Protein AF-A0A542Y2D7-F1 (afdb_monomer)

InterPro domains:
  IPR000253 Forkhead-associated (FHA) domain [PF00498] (70-133)
  IPR000253 Forkhead-associated (FHA) domain [PS50006] (69-118)
  IPR000253 Forkhead-associated (FHA) domain [SM00240] (68-118)
  IPR008984 SMAD/FHA domain superfamily [SSF49879] (42-140)
  IPR050923 Cellular Process Regulator and RNA Processing Protein [PTHR23308] (50-133)

pLDDT: mean 80.36, std 16.63, range [41.09, 95.81]

Secondary structure (DSSP, 8-state):
-----SHHHHHHHHHHHHHHHHHHHHHHHHT--HHHHHHHHTPPTT-EEEEEEESTTTT-EEEE-SSEEEEESSTTSSEE---TTS-SS-EEEEEETTEEEEEE-S-SS-EEETTEEP-SEEEPPTT-EEEETTEEEEEEE-GGGSTT--

Foldseek 3Di:
DDDDPDPPPVVVVVVVVVVVVVLVVVCVVQVDDPVRSVVLQPDDQQKKKKAWCFDPCHGDIQIRNDQKFFDFCAPPGNHHHPDPQTHNGAKMWGGDRQWIWIAGPPGPNAKAKQNHGDDGIGTDDAQIWIDGRRIIIGMHGRPVSDPPPD

Nearest PDB structures (foldseek):
  8p5x-assembly1_G  TM=9.794E-01  e=2.165E-14  Corynebacterium glutamicum ATCC 13032
  6i2p-assembly1_D  TM=9.741E-01  e=2.752E-13  Mycobacterium tuberculosis H37Rv
  7rj3-assembly3_C  TM=9.796E-01  e=4.576E-13  Mycobacterium tuberculosis
  2ff4-assembly1_A  TM=7.634E-01  e=9.010E-09  Mycobacterium tuberculosis H37Rv
  2aff-assembly1_A  TM=8.396E-01  e=1.212E-07  Homo sapiens

Structure (mmCIF, N/CA/C/O backbone):
data_AF-A0A542Y2D7-F1
#
_entry.id   AF-A0A542Y2D7-F1
#
loop_
_atom_site.group_PDB
_atom_site.id
_atom_site.type_symbol
_atom_site.label_atom_id
_atom_site.label_alt_id
_atom_site.label_comp_id
_atom_site.label_asym_id
_atom_site.label_entity_id
_atom_site.label_seq_id
_atom_site.pdbx_PDB_ins_code
_atom_site.Cartn_x
_atom_site.Cartn_y
_atom_site.Cartn_z
_atom_site.occupancy
_atom_site.B_iso_or_equiv
_atom_site.auth_seq_id
_atom_site.auth_comp_id
_atom_site.auth_asym_id
_atom_site.auth_atom_id
_atom_site.pdbx_PDB_model_num
ATOM 1 N N . MET A 1 1 ? -52.683 2.863 26.940 1.00 41.09 1 MET A N 1
ATOM 2 C CA . MET A 1 1 ? -52.378 2.674 25.505 1.00 41.09 1 MET A CA 1
ATOM 3 C C . MET A 1 1 ? -52.090 4.051 24.932 1.00 41.09 1 MET A C 1
ATOM 5 O O . MET A 1 1 ? -52.878 4.926 25.232 1.00 41.09 1 MET A O 1
ATOM 9 N N . SER A 1 2 ? -51.062 4.381 24.160 1.00 46.94 2 SER A N 1
ATOM 10 C CA . SER A 1 2 ? -49.814 3.740 23.739 1.00 46.94 2 SER A CA 1
ATOM 11 C C . SER A 1 2 ? -49.125 4.803 22.872 1.00 46.94 2 SER A C 1
ATOM 13 O O . SER A 1 2 ? -49.552 4.973 21.744 1.00 46.94 2 SER A O 1
ATOM 15 N N . GLU A 1 3 ? -48.102 5.518 23.345 1.00 44.84 3 GLU A N 1
ATOM 16 C CA . GLU A 1 3 ? -47.377 6.501 22.511 1.00 44.84 3 GLU A CA 1
ATOM 17 C C . GLU A 1 3 ? -45.908 6.589 22.953 1.00 44.84 3 GLU A C 1
ATOM 19 O O . GLU A 1 3 ? -45.454 7.504 23.630 1.00 44.84 3 GLU A O 1
ATOM 24 N N . LYS A 1 4 ? -45.157 5.537 22.617 1.00 47.28 4 LYS A N 1
ATOM 25 C CA . LYS A 1 4 ? -43.689 5.479 22.694 1.00 47.28 4 LYS A CA 1
ATOM 26 C C . LYS A 1 4 ? -43.158 4.865 21.400 1.00 47.28 4 LYS A C 1
ATOM 28 O O . LYS A 1 4 ? -42.673 3.741 21.402 1.00 47.28 4 LYS A O 1
ATOM 33 N N . ARG A 1 5 ? -43.334 5.553 20.274 1.00 48.59 5 ARG A N 1
ATOM 34 C CA . ARG A 1 5 ? -42.648 5.263 19.003 1.00 48.59 5 ARG A CA 1
ATOM 35 C C . ARG A 1 5 ? -42.566 6.587 18.258 1.00 48.59 5 ARG A C 1
ATOM 37 O O . ARG A 1 5 ? -43.602 7.030 17.796 1.00 48.59 5 ARG A O 1
ATOM 44 N N . ASN A 1 6 ? -41.413 7.261 18.287 1.00 48.19 6 ASN A N 1
ATOM 45 C CA . ASN A 1 6 ? -41.016 8.274 17.285 1.00 48.19 6 ASN A CA 1
ATOM 46 C C . ASN A 1 6 ? -39.673 8.963 17.585 1.00 48.19 6 ASN A C 1
ATOM 48 O O . ASN A 1 6 ? -39.170 9.662 16.719 1.00 48.19 6 ASN A O 1
ATOM 52 N N . LYS A 1 7 ? -39.050 8.763 18.756 1.00 44.69 7 LYS A N 1
ATOM 53 C CA . LYS A 1 7 ? -37.776 9.436 19.080 1.00 44.69 7 LYS A CA 1
ATOM 54 C C . LYS A 1 7 ? -36.520 8.727 18.551 1.00 44.69 7 LYS A C 1
ATOM 56 O O . LYS A 1 7 ? -35.496 9.371 18.387 1.00 44.69 7 LYS A O 1
ATOM 61 N N . ASP A 1 8 ? -36.606 7.435 18.232 1.00 47.03 8 ASP A N 1
ATOM 62 C CA . ASP A 1 8 ? -35.439 6.624 17.837 1.00 47.03 8 ASP A CA 1
ATOM 63 C C . ASP A 1 8 ? -35.086 6.731 16.339 1.00 47.03 8 ASP A C 1
ATOM 65 O O . ASP A 1 8 ? -33.995 6.353 15.919 1.00 47.03 8 ASP A O 1
ATOM 69 N N . THR A 1 9 ? -36.002 7.236 15.507 1.00 46.38 9 THR A N 1
ATOM 70 C CA . THR A 1 9 ? -35.822 7.308 14.043 1.00 46.38 9 THR A CA 1
ATOM 71 C C . THR A 1 9 ? -35.100 8.586 13.605 1.00 46.38 9 THR A C 1
ATOM 73 O O . THR A 1 9 ? -34.338 8.565 12.644 1.00 46.38 9 THR A O 1
ATOM 76 N N . GLU A 1 10 ? -35.278 9.681 14.345 1.00 45.22 10 GLU A N 1
ATOM 77 C CA . GLU A 1 10 ? -34.682 10.993 14.051 1.00 45.22 10 GLU A CA 1
ATOM 78 C C . GLU A 1 10 ? -33.182 11.053 14.415 1.00 45.22 10 GLU A C 1
ATOM 80 O O . GLU A 1 10 ? -32.390 11.718 13.745 1.00 45.22 10 GLU A O 1
ATOM 85 N N . VAL A 1 11 ? -32.769 10.285 15.433 1.00 49.44 11 VAL A N 1
ATOM 86 C CA . VAL A 1 11 ? -31.370 10.195 15.894 1.00 49.44 11 VAL A CA 1
ATOM 87 C C . VAL A 1 11 ? -30.508 9.397 14.906 1.00 49.44 11 VAL A C 1
ATOM 89 O O . VAL A 1 11 ? -29.434 9.849 14.523 1.00 49.44 11 VAL A O 1
ATOM 92 N N . ARG A 1 12 ? -31.020 8.277 14.372 1.00 49.00 12 ARG A N 1
ATOM 93 C CA . ARG A 1 12 ? -30.305 7.490 13.347 1.00 49.00 12 ARG A CA 1
ATOM 94 C C . ARG A 1 12 ? -30.084 8.255 12.043 1.00 49.00 12 ARG A C 1
ATOM 96 O O . ARG A 1 12 ? -29.041 8.111 11.418 1.00 49.00 12 ARG A O 1
ATOM 103 N N . ALA A 1 13 ? -31.057 9.067 11.627 1.00 53.50 13 ALA A N 1
ATOM 104 C CA . ALA A 1 13 ? -30.956 9.841 10.390 1.00 53.50 13 ALA A CA 1
ATOM 105 C C . ALA A 1 13 ? -29.898 10.954 10.484 1.00 53.50 13 ALA A C 1
ATOM 107 O O . ALA A 1 13 ? -29.218 11.245 9.504 1.00 53.50 13 ALA A O 1
ATOM 108 N N . THR A 1 14 ? -29.736 11.556 11.665 1.00 59.31 14 THR A N 1
ATOM 109 C CA . THR A 1 14 ? -28.737 12.607 11.911 1.00 59.31 14 THR A CA 1
ATOM 110 C C . THR A 1 14 ? -27.327 12.046 12.093 1.00 59.31 14 THR A C 1
ATOM 112 O O . THR A 1 14 ? -26.372 12.681 11.651 1.00 59.31 14 THR A O 1
ATOM 115 N N . GLU A 1 15 ? -27.185 10.846 12.661 1.00 56.94 15 GLU A N 1
ATOM 116 C CA . GLU A 1 15 ? -25.912 10.112 12.710 1.00 56.94 15 GLU A CA 1
ATOM 117 C C . GLU A 1 15 ? -25.443 9.702 11.314 1.00 56.94 15 GLU A C 1
ATOM 119 O O . GLU A 1 15 ? -24.322 10.041 10.941 1.00 56.94 15 GLU A O 1
ATOM 124 N N . GLN A 1 16 ? -26.326 9.088 10.517 1.00 58.06 16 GLN A N 1
ATOM 125 C CA . GLN A 1 16 ? -26.034 8.705 9.134 1.00 58.06 16 GLN A CA 1
ATOM 126 C C . GLN A 1 16 ? -25.600 9.924 8.309 1.00 58.06 16 GLN A C 1
ATOM 128 O O . GLN A 1 16 ? -24.545 9.909 7.690 1.00 58.06 16 GLN A O 1
ATOM 133 N N . PHE A 1 17 ? -26.343 11.032 8.399 1.00 55.59 17 PHE A N 1
ATOM 134 C CA . PHE A 1 17 ? -26.031 12.258 7.662 1.00 55.59 17 PHE A CA 1
ATOM 135 C C . PHE A 1 17 ? -24.703 12.901 8.093 1.00 55.59 17 PHE A C 1
ATOM 137 O O . PHE A 1 17 ? -23.996 13.492 7.278 1.00 55.59 17 PHE A O 1
ATOM 144 N N . ARG A 1 18 ? -24.341 12.796 9.377 1.00 61.25 18 ARG A N 1
ATOM 145 C CA . ARG A 1 18 ? -23.073 13.319 9.901 1.00 61.25 18 ARG A CA 1
ATOM 146 C C . ARG A 1 18 ? -21.892 12.426 9.520 1.00 61.25 18 ARG A C 1
ATOM 148 O O . ARG A 1 18 ? -20.814 12.950 9.248 1.00 61.25 18 ARG A O 1
ATOM 155 N N . GLU A 1 19 ? -22.086 11.110 9.483 1.00 62.16 19 GLU A N 1
ATOM 156 C CA . GLU A 1 19 ? -21.100 10.171 8.944 1.00 62.16 19 GLU A CA 1
ATOM 157 C C . GLU A 1 19 ? -20.893 10.380 7.447 1.00 62.16 19 GLU A C 1
ATOM 159 O O . GLU A 1 19 ? -19.748 10.501 7.022 1.00 62.16 19 GLU A O 1
ATOM 164 N N . ASP A 1 20 ? -21.975 10.523 6.681 1.00 59.47 20 ASP A N 1
ATOM 165 C CA . ASP A 1 20 ? -21.934 10.802 5.246 1.00 59.47 20 ASP A CA 1
ATOM 166 C C . ASP A 1 20 ? -21.229 12.139 4.976 1.00 59.47 20 ASP A C 1
ATOM 168 O O . ASP A 1 20 ? -20.349 12.214 4.124 1.00 59.47 20 ASP A O 1
ATOM 172 N N . LEU A 1 21 ? -21.515 13.184 5.762 1.00 58.00 21 LEU A N 1
ATOM 173 C CA . LEU A 1 21 ? -20.836 14.477 5.647 1.00 58.00 21 LEU A CA 1
ATOM 174 C C . LEU A 1 21 ? -19.347 14.389 6.017 1.00 58.00 21 LEU A C 1
ATOM 176 O O . LEU A 1 21 ? -18.509 14.962 5.325 1.00 58.00 21 LEU A O 1
ATOM 180 N N . ASN A 1 22 ? -18.990 13.655 7.073 1.00 58.84 22 ASN A N 1
ATOM 181 C CA . ASN A 1 22 ? -17.589 13.431 7.440 1.00 58.84 22 ASN A CA 1
ATOM 182 C C . ASN A 1 22 ? -16.849 12.604 6.379 1.00 58.84 22 ASN A C 1
ATOM 184 O O . ASN A 1 22 ? -15.689 12.885 6.083 1.00 58.84 22 ASN A O 1
ATOM 188 N N . ALA A 1 23 ? -17.519 11.613 5.794 1.00 55.81 23 ALA A N 1
ATOM 189 C CA . ALA A 1 23 ? -17.022 10.797 4.697 1.00 55.81 23 ALA A CA 1
ATOM 190 C C . ALA A 1 23 ? -16.819 11.641 3.429 1.00 55.81 23 ALA A C 1
ATOM 192 O O . ALA A 1 23 ? -15.771 11.539 2.799 1.00 55.81 23 ALA A O 1
ATOM 193 N N . MET A 1 24 ? -17.748 12.548 3.115 1.00 53.28 24 MET A N 1
ATOM 194 C CA . MET A 1 24 ? -17.620 13.515 2.019 1.00 53.28 24 MET A CA 1
ATOM 195 C C . MET A 1 24 ? -16.487 14.518 2.262 1.00 53.28 24 MET A C 1
ATOM 197 O O . MET A 1 24 ? -15.728 14.807 1.344 1.00 53.28 24 MET A O 1
ATOM 201 N N . ILE A 1 25 ? -16.314 15.010 3.494 1.00 52.72 25 ILE A N 1
ATOM 202 C CA . ILE A 1 25 ? -15.208 15.912 3.852 1.00 52.72 25 ILE A CA 1
ATOM 203 C C . ILE A 1 25 ? -13.860 15.185 3.743 1.00 52.72 25 ILE A C 1
ATOM 205 O O . ILE A 1 25 ? -12.918 15.744 3.185 1.00 52.72 25 ILE A O 1
ATOM 209 N N . ARG A 1 26 ? -13.757 13.925 4.194 1.00 53.31 26 ARG A N 1
ATOM 210 C CA . ARG A 1 26 ? -12.550 13.102 3.985 1.00 53.31 26 ARG A CA 1
ATOM 211 C C . ARG A 1 26 ? -12.311 12.817 2.505 1.00 53.31 26 ARG A C 1
ATOM 213 O O . ARG A 1 26 ? -11.175 12.940 2.057 1.00 53.31 26 ARG A O 1
ATOM 220 N N . ALA A 1 27 ? -13.355 12.503 1.737 1.00 45.81 27 ALA A N 1
ATOM 221 C CA . ALA A 1 27 ? -13.276 12.276 0.294 1.00 45.81 27 ALA A CA 1
ATOM 222 C C . ALA A 1 27 ? -12.794 13.521 -0.463 1.00 45.81 27 ALA A C 1
ATOM 224 O O . ALA A 1 27 ? -11.987 13.410 -1.382 1.00 45.81 27 ALA A O 1
ATOM 225 N N . GLN A 1 28 ? -13.209 14.710 -0.020 1.00 45.56 28 GLN A N 1
ATOM 226 C CA . GLN A 1 28 ? -12.795 15.991 -0.592 1.00 45.56 28 GLN A CA 1
ATOM 227 C C . GLN A 1 28 ? -11.358 16.390 -0.204 1.00 45.56 28 GLN A C 1
ATOM 229 O O . GLN A 1 28 ? -10.751 17.211 -0.886 1.00 45.56 28 GLN A O 1
ATOM 234 N N . VAL A 1 29 ? -10.796 15.784 0.850 1.00 48.19 29 VAL A N 1
ATOM 235 C CA . VAL A 1 29 ? -9.379 15.912 1.247 1.00 48.19 29 VAL A CA 1
ATOM 236 C C . VAL A 1 29 ? -8.501 14.809 0.621 1.00 48.19 29 VAL A C 1
ATOM 238 O O . VAL A 1 29 ? -7.284 14.960 0.581 1.00 48.19 29 VAL A O 1
ATOM 241 N N . THR A 1 30 ? -9.089 13.725 0.091 1.00 52.09 30 THR A N 1
ATOM 242 C CA . THR A 1 30 ? -8.359 12.533 -0.403 1.00 52.09 30 THR A CA 1
ATOM 243 C C . THR A 1 30 ? -8.588 12.184 -1.881 1.00 52.09 30 THR A C 1
ATOM 24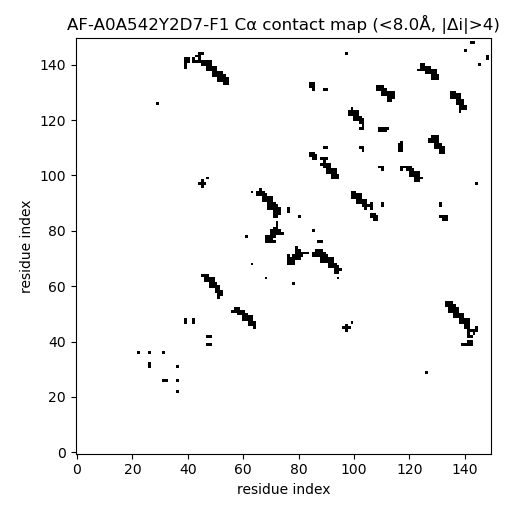5 O O . THR A 1 30 ? -8.093 11.144 -2.316 1.00 52.09 30 THR A O 1
ATOM 248 N N . ASP A 1 31 ? -9.290 13.016 -2.663 1.00 63.41 31 ASP A N 1
ATOM 249 C CA . ASP A 1 31 ? -9.632 12.756 -4.080 1.00 63.41 31 ASP A CA 1
ATOM 250 C C . ASP A 1 31 ? -10.309 11.379 -4.285 1.00 63.41 31 ASP A C 1
ATOM 252 O O . ASP A 1 31 ? -10.001 10.631 -5.212 1.00 63.41 31 ASP A O 1
ATOM 256 N N . LEU A 1 32 ? -11.203 10.973 -3.374 1.00 68.75 32 LEU A N 1
ATOM 257 C CA . LEU A 1 32 ? -11.965 9.725 -3.526 1.00 68.75 32 LEU A CA 1
ATOM 258 C C . LEU A 1 32 ? -13.146 9.912 -4.482 1.00 68.75 32 LEU A C 1
ATOM 260 O O . LEU A 1 32 ? -13.966 10.815 -4.318 1.00 68.75 32 LEU A O 1
ATOM 264 N N . THR A 1 33 ? -13.264 9.010 -5.453 1.00 77.19 33 THR A N 1
ATOM 265 C CA . THR A 1 33 ? -14.489 8.840 -6.241 1.00 77.19 33 THR A CA 1
ATOM 266 C C . THR A 1 33 ? -15.605 8.248 -5.373 1.00 77.19 33 THR A C 1
ATOM 268 O O . THR A 1 33 ? -15.347 7.639 -4.334 1.00 77.19 33 THR A O 1
ATOM 271 N N . ILE A 1 34 ? -16.862 8.407 -5.804 1.00 75.38 34 ILE A N 1
ATOM 272 C CA . ILE A 1 34 ? -18.034 7.860 -5.094 1.00 75.38 34 ILE A CA 1
ATOM 273 C C . ILE A 1 34 ? -17.889 6.340 -4.903 1.00 75.38 34 ILE A C 1
ATOM 275 O O . ILE A 1 34 ? -18.065 5.846 -3.793 1.00 75.38 34 ILE A O 1
ATOM 279 N N . ASP A 1 35 ? -17.463 5.621 -5.942 1.00 77.00 35 ASP A N 1
ATOM 280 C CA . ASP A 1 35 ? -17.268 4.167 -5.903 1.00 77.00 35 ASP A CA 1
ATOM 281 C C . ASP A 1 35 ? -16.176 3.733 -4.907 1.00 77.00 35 ASP A C 1
ATOM 283 O O . ASP A 1 35 ? -16.276 2.676 -4.277 1.00 77.00 35 ASP A O 1
ATOM 287 N N . GLU A 1 36 ? -15.109 4.527 -4.762 1.00 78.00 36 GLU A N 1
ATOM 288 C CA . GLU A 1 36 ? -14.054 4.266 -3.776 1.00 78.00 36 GLU A CA 1
ATOM 289 C C . GLU A 1 36 ? -14.564 4.514 -2.354 1.00 78.00 36 GLU A C 1
ATOM 291 O O . GLU A 1 36 ? -14.260 3.737 -1.448 1.00 78.00 36 GLU A O 1
ATOM 296 N N . LEU A 1 37 ? -15.384 5.552 -2.162 1.00 74.88 37 LEU A N 1
ATOM 297 C CA . LEU A 1 37 ? -15.986 5.849 -0.869 1.00 74.88 37 LEU A CA 1
ATOM 298 C C . LEU A 1 37 ? -16.931 4.729 -0.418 1.00 74.88 37 LEU A C 1
ATOM 300 O O . LEU A 1 37 ? -16.828 4.267 0.717 1.00 74.88 37 LEU A O 1
ATOM 304 N N . GLU A 1 38 ? -17.806 4.254 -1.307 1.00 79.69 38 GLU A N 1
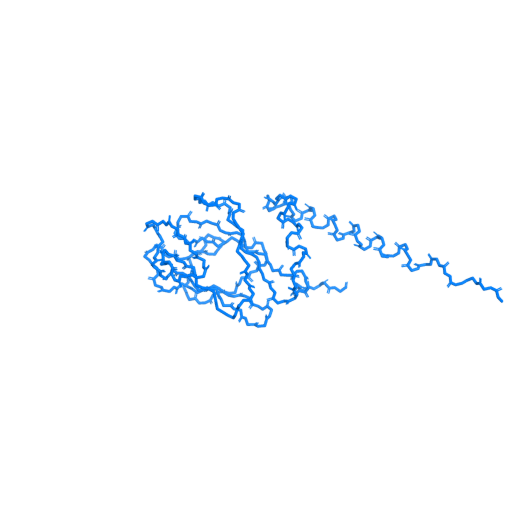ATOM 305 C CA . GLU A 1 38 ? -18.701 3.128 -1.019 1.00 79.69 38 GLU A CA 1
ATOM 306 C C . GLU A 1 38 ? -17.915 1.858 -0.671 1.00 79.69 38 GLU A C 1
ATOM 308 O O . GLU A 1 38 ? -18.252 1.152 0.283 1.00 79.69 38 GLU A O 1
ATOM 313 N N . ALA A 1 39 ? -16.818 1.591 -1.390 1.00 77.88 39 ALA A N 1
ATOM 314 C CA . ALA A 1 39 ? -15.958 0.450 -1.102 1.00 77.88 39 ALA A CA 1
ATOM 315 C C . ALA A 1 39 ? -15.364 0.532 0.311 1.00 77.88 39 ALA A C 1
ATOM 317 O O . ALA A 1 39 ? -15.474 -0.437 1.063 1.00 77.88 39 ALA A O 1
ATOM 318 N N . VAL A 1 40 ? -14.808 1.688 0.694 1.00 77.56 40 VAL A N 1
ATOM 319 C CA . VAL A 1 40 ? -14.250 1.916 2.039 1.00 77.56 40 VAL A CA 1
ATOM 320 C C . VAL A 1 40 ? -15.329 1.795 3.121 1.00 77.56 40 VAL A C 1
ATOM 322 O O . VAL A 1 40 ? -15.094 1.176 4.157 1.00 77.56 40 VAL A O 1
ATOM 325 N N . GLN A 1 41 ? -16.537 2.313 2.876 1.00 77.06 41 GLN A N 1
ATOM 326 C CA . GLN A 1 41 ? -17.659 2.201 3.817 1.00 77.06 41 GLN A CA 1
ATOM 327 C C . GLN A 1 41 ? -18.157 0.760 3.997 1.00 77.06 41 GLN A C 1
ATOM 329 O O . GLN A 1 41 ? -18.638 0.406 5.075 1.00 77.06 41 GLN A O 1
ATOM 334 N N . SER A 1 42 ? -18.033 -0.073 2.962 1.00 81.12 42 SER A N 1
ATOM 335 C CA . SER A 1 42 ? -18.442 -1.482 2.988 1.00 81.12 42 SER A CA 1
ATOM 336 C C . SER A 1 42 ? -17.403 -2.432 3.603 1.00 81.12 42 SER A C 1
ATOM 338 O O . SER A 1 42 ? -17.677 -3.628 3.725 1.00 81.12 42 SER A O 1
ATOM 340 N N . LEU A 1 43 ? -16.221 -1.933 3.995 1.00 82.50 43 LEU A N 1
ATOM 341 C CA . LEU A 1 43 ? -15.153 -2.772 4.540 1.00 82.50 43 LEU A CA 1
ATOM 342 C C . LEU A 1 43 ? -15.579 -3.433 5.862 1.00 82.50 43 LEU A C 1
ATOM 344 O O . LEU A 1 43 ? -15.942 -2.728 6.812 1.00 82.50 43 LEU A O 1
ATOM 348 N N . PRO A 1 44 ? -15.474 -4.770 5.983 1.00 81.50 44 PRO A N 1
ATOM 349 C CA . PRO A 1 44 ? -15.690 -5.436 7.259 1.00 81.50 44 PRO A CA 1
ATOM 350 C C . PRO A 1 44 ? -14.626 -5.002 8.276 1.00 81.50 44 PRO A C 1
ATOM 352 O O . PRO A 1 44 ? -13.542 -4.549 7.905 1.00 81.50 44 PRO A O 1
ATOM 355 N N . SER A 1 45 ? -14.924 -5.153 9.569 1.00 82.06 45 SER A N 1
ATOM 356 C CA . SER A 1 45 ? -13.925 -4.908 10.617 1.00 82.06 45 SER A CA 1
ATOM 357 C C . SER A 1 45 ? -12.709 -5.815 10.413 1.00 82.06 45 SER A C 1
ATOM 359 O O . SER A 1 45 ? -12.818 -6.998 10.071 1.00 82.06 45 SER A O 1
ATOM 361 N N . GLY A 1 46 ? -11.537 -5.226 10.595 1.00 83.75 46 GLY A N 1
ATOM 362 C CA . GLY A 1 46 ? -10.240 -5.824 10.364 1.00 83.75 46 GLY A CA 1
ATOM 363 C C . GLY A 1 46 ? -9.800 -5.844 8.902 1.00 83.75 46 GLY A C 1
ATOM 364 O O . GLY A 1 46 ? -8.751 -6.409 8.633 1.00 83.75 46 GLY A O 1
ATOM 365 N N . ALA A 1 47 ? -10.545 -5.274 7.955 1.00 89.88 47 ALA A N 1
ATOM 366 C CA . ALA A 1 47 ? -10.081 -5.133 6.575 1.00 89.88 47 ALA A CA 1
ATOM 367 C C . ALA A 1 47 ? -9.573 -3.713 6.291 1.00 89.88 47 ALA A C 1
ATOM 369 O O . ALA A 1 47 ? -9.994 -2.741 6.918 1.00 89.88 47 ALA A O 1
ATOM 370 N N . ALA A 1 48 ? -8.692 -3.596 5.304 1.00 90.62 48 ALA A N 1
ATOM 371 C CA . ALA A 1 48 ? -8.261 -2.314 4.759 1.00 90.62 48 ALA A CA 1
ATOM 372 C C . ALA A 1 48 ? -8.252 -2.345 3.228 1.00 90.62 48 ALA A C 1
ATOM 374 O O . ALA A 1 48 ? -8.307 -3.409 2.612 1.00 90.62 48 ALA A O 1
ATOM 375 N N . LEU A 1 49 ? -8.191 -1.174 2.605 1.00 91.94 49 LEU A N 1
ATOM 376 C CA . LEU A 1 49 ? -8.164 -1.003 1.160 1.00 91.94 49 LEU A CA 1
ATOM 377 C C . LEU A 1 49 ? -6.956 -0.157 0.760 1.00 91.94 49 LEU A C 1
ATOM 379 O O . LEU A 1 49 ? -6.714 0.907 1.326 1.00 91.94 49 LEU A O 1
ATOM 383 N N . LEU A 1 50 ? -6.218 -0.612 -0.247 1.00 92.44 50 LEU A N 1
ATOM 384 C CA . LEU A 1 50 ? -5.196 0.181 -0.924 1.00 92.44 50 LEU A CA 1
ATOM 385 C C . LEU A 1 50 ? -5.738 0.642 -2.269 1.00 92.44 50 LEU A C 1
ATOM 387 O O . LEU A 1 50 ? -6.119 -0.181 -3.100 1.00 92.44 50 LEU A O 1
ATOM 391 N N . VAL A 1 51 ? -5.733 1.951 -2.495 1.00 91.31 51 VAL A N 1
ATOM 392 C CA . VAL A 1 51 ? -6.208 2.564 -3.739 1.00 91.31 51 VAL A CA 1
ATOM 393 C C . VAL A 1 51 ? -5.031 3.183 -4.477 1.00 91.31 51 VAL A C 1
ATOM 395 O O . VAL A 1 51 ? -4.318 4.014 -3.919 1.00 91.31 51 VAL A O 1
ATOM 398 N N . VAL A 1 52 ? -4.816 2.805 -5.736 1.00 91.12 52 VAL A N 1
ATOM 399 C CA . VAL A 1 52 ? -3.732 3.360 -6.557 1.00 91.12 52 VAL A CA 1
ATOM 400 C C . VAL A 1 52 ? -4.073 4.791 -6.968 1.00 91.12 52 VAL A C 1
ATOM 402 O O . VAL A 1 52 ? -4.968 5.021 -7.777 1.00 91.12 52 VAL A O 1
ATOM 405 N N . ARG A 1 53 ? -3.302 5.759 -6.469 1.00 88.31 53 ARG A N 1
ATOM 406 C CA . ARG A 1 53 ? -3.377 7.181 -6.853 1.00 88.31 53 ARG A CA 1
ATOM 407 C C . ARG A 1 53 ? -2.378 7.576 -7.926 1.00 88.31 53 ARG A C 1
ATOM 409 O O . ARG A 1 53 ? -2.521 8.617 -8.562 1.00 88.31 53 ARG A O 1
ATOM 416 N N . ARG A 1 54 ? -1.343 6.762 -8.138 1.00 87.62 54 ARG A N 1
ATOM 417 C CA . ARG A 1 54 ? -0.359 6.992 -9.198 1.00 87.62 54 ARG A CA 1
ATOM 418 C C . ARG A 1 54 ? 0.237 5.681 -9.675 1.00 87.62 54 ARG A C 1
ATOM 420 O O . ARG A 1 54 ? 0.674 4.878 -8.858 1.00 87.62 54 ARG A O 1
ATOM 427 N N . GLY A 1 55 ? 0.316 5.509 -10.988 1.00 85.50 55 GLY A N 1
ATOM 428 C CA . GLY A 1 55 ? 0.872 4.319 -11.624 1.00 85.50 55 GLY A CA 1
ATOM 429 C C . GLY A 1 55 ? 0.125 3.970 -12.913 1.00 85.50 55 GLY A C 1
ATOM 430 O O . GLY A 1 55 ? -0.820 4.674 -13.267 1.00 85.50 55 GLY A O 1
ATOM 431 N N . PRO A 1 56 ? 0.553 2.915 -13.626 1.00 81.00 56 PRO A N 1
ATOM 432 C CA . PRO A 1 56 ? -0.177 2.369 -14.771 1.00 81.00 56 PRO A CA 1
ATOM 433 C C . PRO A 1 56 ? -1.592 1.909 -14.391 1.00 81.00 56 PRO A C 1
ATOM 435 O O . PRO A 1 56 ? -2.507 2.068 -15.190 1.00 81.00 56 PRO A O 1
ATOM 438 N N . ASP A 1 57 ? -1.780 1.443 -13.155 1.00 83.44 57 ASP A N 1
ATOM 439 C CA . ASP A 1 57 ? -3.049 0.911 -12.644 1.00 83.44 57 ASP A CA 1
ATOM 440 C C . ASP A 1 57 ? -3.838 1.947 -11.823 1.00 83.44 57 ASP A C 1
ATOM 442 O O . ASP A 1 57 ? -4.358 1.640 -10.753 1.00 83.44 57 ASP A O 1
ATOM 446 N N . LEU A 1 58 ? -3.880 3.206 -12.272 1.00 85.44 58 LEU A N 1
ATOM 447 C CA . LEU A 1 58 ? -4.586 4.287 -11.571 1.00 85.44 58 LEU A CA 1
ATOM 448 C C . LEU A 1 58 ? -6.055 3.913 -11.285 1.00 85.44 58 LEU A C 1
ATOM 450 O O . LEU A 1 58 ? -6.784 3.531 -12.197 1.00 85.44 58 LEU A O 1
ATOM 454 N N . GLY A 1 59 ? -6.484 4.050 -10.027 1.00 82.00 59 GLY A N 1
ATOM 455 C CA . GLY A 1 59 ? -7.829 3.686 -9.564 1.00 82.00 59 GLY A CA 1
ATOM 456 C C . GLY A 1 59 ? -8.014 2.202 -9.223 1.00 82.00 59 GLY A C 1
ATOM 457 O O . GLY A 1 59 ? -9.085 1.810 -8.761 1.00 82.00 59 GLY A O 1
ATOM 458 N N . ALA A 1 60 ? -6.995 1.354 -9.413 1.00 87.88 60 ALA A N 1
ATOM 459 C CA . ALA A 1 60 ? -7.058 -0.025 -8.944 1.00 87.88 60 ALA A CA 1
ATOM 460 C C . ALA A 1 60 ? -7.150 -0.076 -7.412 1.00 87.88 60 ALA A C 1
ATOM 462 O O . ALA A 1 60 ? -6.545 0.731 -6.701 1.00 87.88 60 ALA A O 1
ATOM 463 N N . ARG A 1 61 ? -7.908 -1.054 -6.915 1.00 89.69 61 ARG A N 1
ATOM 464 C CA . ARG A 1 61 ? -8.196 -1.249 -5.495 1.00 89.69 61 ARG A CA 1
ATOM 465 C C . ARG A 1 61 ? -7.799 -2.651 -5.061 1.00 89.69 61 ARG A C 1
ATOM 467 O O . ARG A 1 61 ? -8.212 -3.629 -5.681 1.00 89.69 61 ARG A O 1
ATOM 474 N N . PHE A 1 62 ? -7.024 -2.734 -3.990 1.00 91.81 62 PHE A N 1
ATOM 475 C CA . PHE A 1 62 ? -6.544 -3.988 -3.424 1.00 91.81 62 PHE A CA 1
ATOM 476 C C . PHE A 1 62 ? -7.057 -4.126 -1.997 1.00 91.81 62 PHE A C 1
ATOM 478 O O . PHE A 1 62 ? -6.793 -3.271 -1.151 1.00 91.81 62 PHE A O 1
ATOM 485 N N . LEU A 1 63 ? -7.813 -5.192 -1.747 1.00 91.38 63 LEU A N 1
ATOM 486 C CA . LEU A 1 63 ? -8.322 -5.515 -0.421 1.00 91.38 63 LEU A CA 1
ATOM 487 C C . LEU A 1 63 ? -7.207 -6.158 0.412 1.00 91.38 63 LEU A C 1
ATOM 489 O O . LEU A 1 63 ? -6.553 -7.094 -0.038 1.00 91.38 63 LEU A O 1
ATOM 493 N N . LEU A 1 64 ? -7.015 -5.652 1.625 1.00 92.50 64 LEU A N 1
ATOM 494 C CA . LEU A 1 64 ? -6.138 -6.208 2.645 1.00 92.50 64 LEU A CA 1
ATOM 495 C C . LEU A 1 64 ? -6.999 -6.915 3.696 1.00 92.50 64 LEU A C 1
ATOM 497 O O . LEU A 1 64 ? -7.388 -6.325 4.706 1.00 92.50 64 LEU A O 1
ATOM 501 N N . ASP A 1 65 ? -7.329 -8.175 3.437 1.00 90.06 65 ASP A N 1
ATOM 502 C CA . ASP A 1 65 ? -8.110 -9.037 4.332 1.00 90.06 65 ASP A CA 1
ATOM 503 C C . ASP A 1 65 ? -7.286 -10.193 4.929 1.00 90.06 65 ASP A C 1
ATOM 505 O O . ASP A 1 65 ? -7.784 -10.928 5.784 1.00 90.06 65 ASP A O 1
ATOM 509 N N . GLN A 1 66 ? -6.009 -10.313 4.557 1.00 91.06 66 GLN A N 1
ATOM 510 C CA . GLN A 1 66 ? -5.090 -11.354 5.025 1.00 91.06 66 GLN A CA 1
ATOM 511 C C . GLN A 1 66 ? -4.066 -10.823 6.036 1.00 91.06 66 GLN A C 1
ATOM 513 O O . GLN A 1 66 ? -3.800 -9.624 6.108 1.00 91.06 66 GLN A O 1
ATOM 518 N N . ASP A 1 67 ? -3.459 -11.733 6.805 1.00 92.31 67 ASP A N 1
ATOM 519 C CA . ASP A 1 67 ? -2.432 -11.404 7.809 1.00 92.31 67 ASP A CA 1
ATOM 520 C C . ASP A 1 67 ? -1.136 -10.860 7.186 1.00 92.31 67 ASP A C 1
ATOM 522 O O . ASP A 1 67 ? -0.415 -10.072 7.802 1.00 92.31 67 ASP A O 1
ATOM 526 N N . SER A 1 68 ? -0.826 -11.281 5.959 1.00 94.31 68 SER A N 1
ATOM 527 C CA . SER A 1 68 ? 0.310 -10.800 5.178 1.00 94.31 68 SER A CA 1
ATOM 528 C C . SER A 1 68 ? -0.093 -10.714 3.712 1.00 94.31 68 SER A C 1
ATOM 530 O O . SER A 1 68 ? -0.655 -11.658 3.163 1.00 94.31 68 SER A O 1
ATOM 532 N N . THR A 1 69 ? 0.197 -9.577 3.093 1.00 95.62 69 THR A N 1
ATOM 533 C CA . THR A 1 69 ? -0.066 -9.297 1.684 1.00 95.62 69 THR A CA 1
ATOM 534 C C . THR A 1 69 ? 1.203 -8.725 1.071 1.00 95.62 69 THR A C 1
ATOM 536 O O . THR A 1 69 ? 1.678 -7.651 1.451 1.00 95.62 69 THR A O 1
ATOM 539 N N . VAL A 1 70 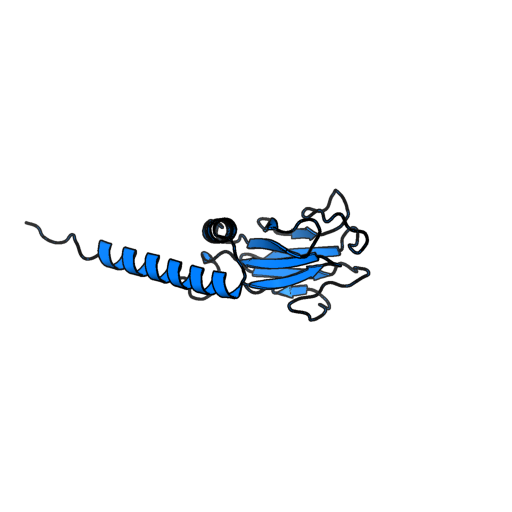? 1.789 -9.441 0.117 1.00 95.56 70 VAL A N 1
ATOM 540 C CA . VAL A 1 70 ? 3.039 -9.039 -0.531 1.00 95.56 70 VAL A CA 1
ATOM 541 C C . VAL A 1 70 ? 2.736 -8.235 -1.788 1.00 95.56 70 VAL A C 1
ATOM 543 O O . VAL A 1 70 ? 2.044 -8.705 -2.688 1.00 95.56 70 VAL A O 1
ATOM 546 N N . ALA A 1 71 ? 3.332 -7.049 -1.889 1.00 94.62 71 ALA A N 1
ATOM 547 C CA . ALA A 1 71 ? 3.314 -6.229 -3.091 1.00 94.62 71 ALA A CA 1
ATOM 548 C C . ALA A 1 71 ? 4.629 -6.351 -3.864 1.00 94.62 71 ALA A C 1
ATOM 550 O O . ALA A 1 71 ? 5.733 -6.216 -3.315 1.00 94.62 71 ALA A O 1
ATOM 551 N N . GLY A 1 72 ? 4.529 -6.588 -5.170 1.00 93.88 72 GLY A N 1
ATOM 552 C CA . GLY A 1 72 ? 5.709 -6.671 -6.014 1.00 93.88 72 GLY A CA 1
ATOM 553 C C . GLY A 1 72 ? 5.438 -7.045 -7.463 1.00 93.88 72 GLY A C 1
ATOM 554 O O . GLY A 1 72 ? 4.329 -7.366 -7.867 1.00 93.88 72 GLY A O 1
ATOM 555 N N . ARG A 1 73 ? 6.518 -7.051 -8.244 1.00 94.00 73 ARG A N 1
ATOM 556 C CA . ARG A 1 73 ? 6.528 -7.427 -9.665 1.00 94.00 73 ARG A CA 1
ATOM 557 C C . ARG A 1 73 ? 6.420 -8.935 -9.906 1.00 94.00 73 ARG A C 1
ATOM 559 O O . ARG A 1 73 ? 6.335 -9.381 -11.044 1.00 94.00 73 ARG A O 1
ATOM 566 N N . HIS A 1 74 ? 6.534 -9.771 -8.877 1.00 92.38 74 HIS A N 1
ATOM 567 C CA . HIS A 1 74 ? 6.438 -11.211 -9.098 1.00 92.38 74 HIS A CA 1
ATOM 568 C C . HIS A 1 74 ? 4.973 -11.608 -9.320 1.00 92.38 74 HIS A C 1
ATOM 570 O O . HIS A 1 74 ? 4.146 -11.233 -8.499 1.00 92.38 74 HIS A O 1
ATOM 576 N N . PRO A 1 75 ? 4.640 -12.461 -10.303 1.00 89.56 75 PRO A N 1
ATOM 577 C CA . PRO A 1 75 ? 3.265 -12.938 -10.523 1.00 89.56 75 PRO A CA 1
ATOM 578 C C . PRO A 1 75 ? 2.699 -13.811 -9.386 1.00 89.56 75 PRO A C 1
ATOM 580 O O . PRO A 1 75 ? 1.584 -14.298 -9.479 1.00 89.56 75 PRO A O 1
ATOM 583 N N . ALA A 1 76 ? 3.482 -14.044 -8.330 1.00 88.75 76 ALA A N 1
ATOM 584 C CA . ALA A 1 76 ? 3.064 -14.768 -7.128 1.00 88.75 76 ALA A CA 1
ATOM 585 C C . ALA A 1 76 ? 2.958 -13.829 -5.912 1.00 88.75 76 ALA A C 1
ATOM 587 O O . ALA A 1 76 ? 2.909 -14.303 -4.784 1.00 88.75 76 ALA A O 1
ATOM 588 N N . ALA A 1 77 ? 3.051 -12.515 -6.137 1.00 91.06 77 ALA A N 1
ATOM 589 C CA . ALA A 1 77 ? 2.732 -11.505 -5.143 1.00 91.06 77 ALA A CA 1
ATOM 590 C C . ALA A 1 77 ? 1.212 -11.302 -5.127 1.00 91.06 77 ALA A C 1
ATOM 592 O O . ALA A 1 77 ? 0.582 -11.344 -6.184 1.00 91.06 77 ALA A O 1
ATOM 593 N N . ASP A 1 78 ? 0.648 -11.070 -3.947 1.00 92.75 78 ASP A N 1
ATOM 594 C CA . ASP A 1 78 ? -0.788 -10.840 -3.764 1.00 92.75 78 ASP A CA 1
ATOM 595 C C . ASP A 1 78 ? -1.231 -9.543 -4.453 1.00 92.75 78 ASP A C 1
ATOM 597 O O . ASP A 1 78 ? -2.276 -9.483 -5.097 1.00 92.75 78 ASP A O 1
ATOM 601 N N . ILE A 1 79 ? -0.378 -8.516 -4.380 1.00 92.62 79 ILE A N 1
ATOM 602 C CA . ILE A 1 79 ? -0.518 -7.275 -5.139 1.00 92.62 79 ILE A CA 1
ATOM 603 C C . ILE A 1 79 ? 0.539 -7.287 -6.242 1.00 92.62 79 ILE A C 1
ATOM 605 O O . ILE A 1 79 ? 1.714 -6.965 -6.023 1.00 92.62 79 ILE A O 1
ATOM 609 N N . PHE A 1 80 ? 0.110 -7.689 -7.436 1.00 92.94 80 PHE A N 1
ATOM 610 C CA . PHE A 1 80 ? 0.954 -7.706 -8.621 1.00 92.94 80 PHE A CA 1
ATOM 611 C C . PHE A 1 80 ? 1.092 -6.300 -9.207 1.00 92.94 80 PHE A C 1
ATOM 613 O O . PHE A 1 80 ? 0.114 -5.692 -9.634 1.00 92.94 80 PHE A O 1
ATOM 620 N N . LEU A 1 81 ? 2.324 -5.799 -9.236 1.00 90.69 81 LEU A N 1
ATOM 621 C CA . LEU A 1 81 ? 2.675 -4.483 -9.764 1.00 90.69 81 LEU A CA 1
ATOM 622 C C . LEU A 1 81 ? 3.626 -4.654 -10.947 1.00 90.69 81 LEU A C 1
ATOM 624 O O . LEU A 1 81 ? 4.828 -4.874 -10.757 1.00 90.69 81 LEU A O 1
ATOM 628 N N . ASP A 1 82 ? 3.099 -4.553 -12.167 1.00 89.75 82 ASP A N 1
ATOM 629 C CA . ASP A 1 82 ? 3.881 -4.756 -13.389 1.00 89.75 82 ASP A CA 1
ATOM 630 C C . ASP A 1 82 ? 4.714 -3.519 -13.742 1.00 89.75 82 ASP A C 1
ATOM 632 O O . ASP A 1 82 ? 4.376 -2.707 -14.605 1.00 89.75 82 ASP A O 1
ATOM 636 N N . ASP A 1 83 ? 5.815 -3.332 -13.015 1.00 90.06 83 ASP A N 1
ATOM 637 C CA . ASP A 1 83 ? 6.767 -2.282 -13.337 1.00 90.06 83 ASP A CA 1
ATOM 638 C C . ASP A 1 83 ? 8.211 -2.626 -12.982 1.00 90.06 83 ASP A C 1
ATOM 640 O O . ASP A 1 83 ? 8.520 -3.212 -11.943 1.00 90.06 83 ASP A O 1
ATOM 644 N N . VAL A 1 84 ? 9.132 -2.166 -13.830 1.00 87.94 84 VAL A N 1
ATOM 645 C CA . VAL A 1 84 ? 10.574 -2.389 -13.672 1.00 87.94 84 VAL A CA 1
ATOM 646 C C . VAL A 1 84 ? 11.157 -1.727 -12.418 1.00 87.94 84 VAL A C 1
ATOM 648 O O . VAL A 1 84 ? 12.128 -2.241 -11.86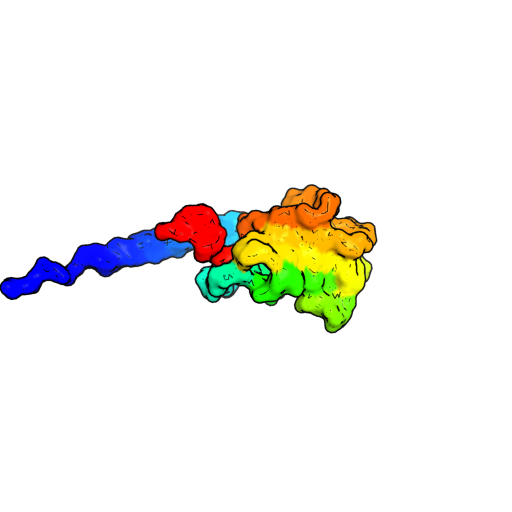1 1.00 87.94 84 VAL A O 1
ATOM 651 N N . THR A 1 85 ? 10.564 -0.629 -11.931 1.00 88.56 85 THR A N 1
ATOM 652 C CA . THR A 1 85 ? 10.983 0.039 -10.686 1.00 88.56 85 THR A CA 1
ATOM 653 C C . THR A 1 85 ? 10.525 -0.719 -9.437 1.00 88.56 85 THR A C 1
ATOM 655 O O . THR A 1 85 ? 10.942 -0.391 -8.323 1.00 88.56 85 THR A O 1
ATOM 658 N N . VAL A 1 86 ? 9.704 -1.761 -9.594 1.00 92.69 86 VAL A N 1
ATOM 659 C CA . VAL A 1 86 ? 9.219 -2.583 -8.493 1.00 92.69 86 VAL A CA 1
ATOM 660 C C . VAL A 1 86 ? 10.020 -3.892 -8.410 1.00 92.69 86 VAL A C 1
ATOM 662 O O . VAL A 1 86 ? 10.175 -4.655 -9.371 1.00 92.69 86 VAL A O 1
ATOM 665 N N . SER A 1 87 ? 10.560 -4.181 -7.223 1.00 92.31 87 SER A N 1
ATOM 666 C CA . SER A 1 87 ? 11.195 -5.465 -6.924 1.00 92.31 87 SER A CA 1
ATOM 667 C C . SER A 1 87 ? 10.188 -6.620 -6.957 1.00 92.31 87 SER A C 1
ATOM 669 O O . SER A 1 87 ? 8.993 -6.444 -6.747 1.00 92.31 87 SER A O 1
ATOM 671 N N . ARG A 1 88 ? 10.673 -7.848 -7.178 1.00 92.50 88 ARG A N 1
ATOM 672 C CA . ARG A 1 88 ? 9.833 -9.064 -7.200 1.00 92.50 88 ARG A CA 1
ATOM 673 C C . ARG A 1 88 ? 8.986 -9.223 -5.930 1.00 92.50 88 ARG A C 1
ATOM 675 O O . ARG A 1 88 ? 7.802 -9.508 -6.027 1.00 92.50 88 ARG A O 1
ATOM 682 N N . LYS A 1 89 ? 9.605 -9.017 -4.767 1.00 92.62 89 LYS A N 1
ATOM 683 C CA . LYS A 1 89 ? 8.956 -8.873 -3.458 1.00 92.62 89 LYS A CA 1
ATOM 684 C C . LYS A 1 89 ? 9.418 -7.528 -2.914 1.00 92.62 89 LYS A C 1
ATOM 686 O O . LYS A 1 89 ? 10.568 -7.429 -2.495 1.00 92.62 89 LYS A O 1
ATOM 691 N N . HIS A 1 90 ? 8.612 -6.487 -3.085 1.00 93.31 90 HIS A N 1
ATOM 692 C CA . HIS A 1 90 ? 9.033 -5.114 -2.813 1.00 93.31 90 HIS A CA 1
ATOM 693 C C . HIS A 1 90 ? 8.688 -4.722 -1.384 1.00 93.31 90 HIS A C 1
ATOM 695 O O . HIS A 1 90 ? 9.585 -4.449 -0.591 1.00 93.31 90 HIS A O 1
ATOM 701 N N . ALA A 1 91 ? 7.400 -4.769 -1.066 1.00 95.25 91 ALA A N 1
ATOM 702 C CA . ALA A 1 91 ? 6.867 -4.437 0.239 1.00 95.25 91 ALA A CA 1
ATOM 703 C C . ALA A 1 91 ? 5.935 -5.554 0.711 1.00 95.25 91 ALA A C 1
ATOM 705 O O . ALA A 1 91 ? 5.380 -6.309 -0.089 1.00 95.25 91 ALA A O 1
ATOM 706 N N . GLU A 1 92 ? 5.791 -5.672 2.018 1.00 95.62 92 GLU A N 1
ATOM 707 C CA . GLU A 1 92 ? 4.872 -6.591 2.672 1.00 95.62 92 GLU A CA 1
ATOM 708 C C . GLU A 1 92 ? 3.971 -5.773 3.593 1.00 95.62 92 GLU A C 1
ATOM 710 O O . GLU A 1 92 ? 4.460 -5.087 4.491 1.00 95.62 92 GLU A O 1
ATOM 715 N N . PHE A 1 93 ? 2.667 -5.834 3.352 1.00 95.44 93 PHE A N 1
ATOM 716 C CA . PHE A 1 93 ? 1.657 -5.293 4.245 1.00 95.44 93 PHE A CA 1
ATOM 717 C C . PHE A 1 93 ? 1.287 -6.380 5.240 1.00 95.44 93 PHE A C 1
ATOM 719 O O . PHE A 1 93 ? 0.907 -7.480 4.845 1.00 95.44 93 PHE A O 1
ATOM 726 N N . LYS A 1 94 ? 1.424 -6.091 6.528 1.00 95.25 94 LYS A N 1
ATOM 727 C CA . LYS A 1 94 ? 1.064 -7.016 7.594 1.00 95.25 94 LYS A CA 1
ATOM 728 C C . LYS A 1 94 ? -0.138 -6.492 8.335 1.00 95.25 94 LYS A C 1
ATOM 730 O O . LYS A 1 94 ? -0.204 -5.316 8.686 1.00 95.25 94 LYS A O 1
ATOM 735 N N . ARG A 1 95 ? -1.051 -7.398 8.633 1.00 92.88 95 ARG A N 1
ATOM 736 C CA . ARG A 1 95 ? -2.209 -7.141 9.468 1.00 92.88 95 ARG A CA 1
ATOM 737 C C . ARG A 1 95 ? -2.000 -7.824 10.815 1.00 92.88 95 ARG A C 1
ATOM 739 O O . ARG A 1 95 ? -1.661 -9.002 10.892 1.00 92.88 95 ARG A O 1
ATOM 746 N N . ARG A 1 96 ? -2.202 -7.076 11.898 1.00 90.94 96 ARG A N 1
ATOM 747 C CA . ARG A 1 96 ? -2.208 -7.579 13.278 1.00 90.94 96 ARG A CA 1
ATOM 748 C C . ARG A 1 96 ? -3.510 -7.155 13.943 1.00 90.94 96 ARG A C 1
ATOM 750 O O . ARG A 1 96 ? -3.613 -6.067 14.507 1.00 90.94 96 ARG A O 1
ATOM 757 N N . GLY A 1 97 ? -4.519 -8.019 13.849 1.00 87.81 97 GLY A N 1
ATOM 758 C CA . GLY A 1 97 ? -5.878 -7.698 14.282 1.00 87.81 97 GLY A CA 1
ATOM 759 C C . GLY A 1 97 ? -6.496 -6.636 13.373 1.00 87.81 97 GLY A C 1
ATOM 760 O O . GLY A 1 97 ? -6.860 -6.941 12.237 1.00 87.81 97 GLY A O 1
ATOM 761 N N . THR A 1 98 ? -6.593 -5.408 13.880 1.00 86.56 98 THR A N 1
ATOM 762 C CA . THR A 1 98 ? -7.115 -4.228 13.170 1.00 86.56 98 THR A CA 1
ATOM 763 C C . THR A 1 98 ? -6.025 -3.230 12.770 1.00 86.56 98 THR A C 1
ATOM 765 O O . THR A 1 98 ? -6.299 -2.248 12.087 1.00 86.56 98 THR A O 1
ATOM 768 N N . VAL A 1 99 ? -4.777 -3.467 13.187 1.00 89.12 99 VAL A N 1
ATOM 769 C CA . VAL A 1 99 ? -3.640 -2.595 12.876 1.00 89.12 99 VAL A CA 1
ATOM 770 C C . VAL A 1 99 ? -2.917 -3.125 11.648 1.00 89.12 99 VAL A C 1
ATOM 772 O O . VAL A 1 99 ? -2.586 -4.312 11.584 1.00 89.12 99 VAL A O 1
ATOM 775 N N . PHE A 1 100 ? -2.627 -2.237 10.703 1.00 93.75 100 PHE A N 1
ATOM 776 C CA . PHE A 1 100 ? -1.866 -2.551 9.501 1.00 93.75 100 PHE A CA 1
ATOM 777 C C . PHE A 1 100 ? -0.493 -1.893 9.554 1.00 93.75 100 PHE A C 1
ATOM 779 O O . PHE A 1 100 ? -0.344 -0.762 10.014 1.00 93.75 100 PHE A O 1
ATOM 786 N N . SER A 1 101 ? 0.520 -2.601 9.076 1.00 95.31 101 SER A N 1
ATOM 787 C CA . SER A 1 101 ? 1.878 -2.094 8.927 1.00 95.31 101 SER A CA 1
ATOM 788 C C . SER A 1 101 ? 2.424 -2.421 7.544 1.00 95.31 101 SER A C 1
ATOM 790 O O . SER A 1 101 ? 1.993 -3.372 6.895 1.00 95.31 101 SER A O 1
ATOM 792 N N . VAL A 1 102 ? 3.380 -1.623 7.081 1.00 95.81 102 VAL A N 1
ATOM 793 C CA . VAL A 1 102 ? 4.137 -1.859 5.853 1.00 95.81 102 VAL A CA 1
ATOM 794 C C . VAL A 1 102 ? 5.595 -2.120 6.201 1.00 95.81 102 VAL A C 1
ATOM 796 O O . VAL A 1 102 ? 6.170 -1.463 7.066 1.00 95.81 102 VAL A O 1
ATOM 799 N N . LEU A 1 103 ? 6.194 -3.093 5.525 1.00 94.81 103 LEU A N 1
ATOM 800 C CA . LEU A 1 103 ? 7.595 -3.466 5.662 1.00 94.81 103 LEU A CA 1
ATOM 801 C C . LEU A 1 103 ? 8.256 -3.510 4.283 1.00 94.81 103 LEU A C 1
ATOM 803 O O . LEU A 1 103 ? 7.804 -4.239 3.399 1.00 94.81 103 LEU A O 1
ATOM 807 N N . ASP A 1 104 ? 9.374 -2.804 4.117 1.00 94.75 104 ASP A N 1
ATOM 808 C CA . ASP A 1 104 ? 10.216 -2.951 2.928 1.00 94.75 104 ASP A CA 1
ATOM 809 C C . ASP A 1 104 ? 11.005 -4.273 2.974 1.00 94.75 104 ASP A C 1
ATOM 811 O O . ASP A 1 104 ? 11.658 -4.599 3.968 1.00 94.75 104 ASP A O 1
ATOM 815 N N . ARG A 1 105 ? 10.964 -5.058 1.891 1.00 91.12 105 ARG A N 1
ATOM 816 C CA . ARG A 1 105 ? 11.625 -6.376 1.798 1.00 91.12 105 ARG A CA 1
ATOM 817 C C . ARG A 1 105 ? 13.008 -6.313 1.141 1.00 91.12 105 ARG A C 1
ATOM 819 O O . ARG A 1 105 ? 13.458 -7.312 0.575 1.00 91.12 105 ARG A O 1
ATOM 826 N N . GLY A 1 106 ? 13.688 -5.171 1.223 1.00 84.94 106 GLY A N 1
ATOM 827 C CA . GLY A 1 106 ? 14.965 -4.938 0.549 1.00 84.94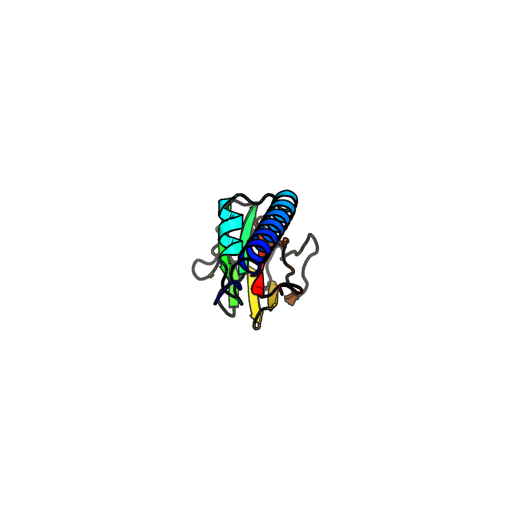 106 GLY A CA 1
ATOM 828 C C . GLY A 1 106 ? 14.751 -4.559 -0.910 1.00 84.94 106 GLY A C 1
ATOM 829 O O . GLY A 1 106 ? 15.366 -5.127 -1.819 1.00 84.94 106 GLY A O 1
ATOM 830 N N . SER A 1 107 ? 13.811 -3.650 -1.152 1.00 88.12 107 SER A N 1
ATOM 831 C CA . SER A 1 107 ? 13.553 -3.164 -2.498 1.00 88.12 107 SER A CA 1
ATOM 832 C C . SER A 1 107 ? 14.712 -2.301 -3.011 1.00 88.12 107 SER A C 1
ATOM 834 O O . SER A 1 107 ? 15.463 -1.702 -2.244 1.00 88.12 107 SER A O 1
ATOM 836 N N . LEU A 1 108 ? 14.881 -2.240 -4.337 1.00 88.12 108 LEU A N 1
ATOM 837 C CA . LEU A 1 108 ? 15.974 -1.464 -4.934 1.00 88.12 108 LEU A CA 1
ATOM 838 C C . LEU A 1 108 ? 15.750 0.047 -4.777 1.00 88.12 108 LEU A C 1
ATOM 840 O O . LEU A 1 108 ? 16.695 0.789 -4.530 1.00 88.12 108 LEU A O 1
ATOM 844 N N . ASN A 1 109 ? 14.499 0.487 -4.929 1.00 89.31 109 ASN A N 1
ATOM 845 C CA . ASN A 1 109 ? 14.125 1.901 -4.901 1.00 89.31 109 ASN A CA 1
ATOM 846 C C . ASN A 1 109 ? 13.645 2.373 -3.523 1.00 89.31 109 ASN A C 1
ATOM 848 O O . ASN A 1 109 ? 13.479 3.572 -3.333 1.00 89.31 109 ASN A O 1
ATOM 852 N N . GLY A 1 110 ? 13.458 1.458 -2.569 1.00 90.19 110 GLY A N 1
ATOM 853 C CA . GLY A 1 110 ? 12.857 1.754 -1.276 1.00 90.19 110 GLY A CA 1
ATOM 854 C C . GLY A 1 110 ? 11.331 1.842 -1.334 1.00 90.19 110 GLY A C 1
ATOM 855 O O . GLY A 1 110 ? 10.731 2.118 -2.377 1.00 90.19 110 GLY A O 1
ATOM 856 N N . THR A 1 111 ? 10.726 1.646 -0.167 1.00 94.25 111 THR A N 1
ATOM 857 C CA . THR A 1 111 ? 9.322 1.957 0.107 1.00 94.25 111 THR A CA 1
ATOM 858 C C . THR A 1 111 ? 9.264 3.267 0.894 1.00 94.25 111 THR A C 1
ATOM 860 O O . THR A 1 111 ? 10.137 3.530 1.726 1.00 94.25 111 THR A O 1
ATOM 863 N N . TYR A 1 112 ? 8.258 4.100 0.638 1.00 93.94 112 TYR A N 1
ATOM 864 C CA . TYR A 1 112 ? 8.069 5.368 1.343 1.00 93.94 112 TYR A CA 1
ATOM 865 C C . TYR A 1 112 ? 6.658 5.445 1.924 1.00 93.94 112 TYR A C 1
ATOM 867 O O . TYR A 1 112 ? 5.715 4.947 1.315 1.00 93.94 112 TYR A O 1
ATOM 875 N N . SER A 1 113 ? 6.513 6.086 3.077 1.00 93.31 113 SER A N 1
ATOM 876 C CA . SER A 1 113 ? 5.238 6.404 3.716 1.00 93.31 113 SER A CA 1
ATOM 877 C C . SER A 1 113 ? 5.172 7.915 3.929 1.00 93.31 113 SER A C 1
ATOM 879 O O . SER A 1 113 ? 6.095 8.499 4.491 1.00 93.31 113 SER A O 1
ATOM 881 N N . ASN A 1 114 ? 4.132 8.566 3.409 1.00 88.88 114 ASN A N 1
ATOM 882 C CA . ASN A 1 114 ? 3.938 10.020 3.435 1.00 88.88 114 ASN A CA 1
ATOM 883 C C . ASN A 1 114 ? 5.165 10.836 2.957 1.00 88.88 114 ASN A C 1
ATOM 885 O O . ASN A 1 114 ? 5.474 11.905 3.477 1.00 88.88 114 ASN A O 1
ATOM 889 N N . GLY A 1 115 ? 5.900 10.302 1.975 1.00 88.25 115 GLY A N 1
ATOM 890 C CA . GLY A 1 115 ? 7.120 10.911 1.429 1.00 88.25 115 GLY A CA 1
ATOM 891 C C . GLY A 1 115 ? 8.412 10.618 2.203 1.00 88.25 115 GLY A C 1
ATOM 892 O O . GLY A 1 115 ? 9.491 10.935 1.702 1.00 88.25 115 GLY A O 1
ATOM 893 N N . GLU A 1 116 ? 8.340 9.968 3.365 1.00 91.62 116 GLU A N 1
ATOM 894 C CA . GLU A 1 116 ? 9.506 9.526 4.133 1.00 91.62 116 GLU A CA 1
ATOM 895 C C . GLU A 1 116 ? 9.856 8.075 3.792 1.00 91.62 116 GLU A C 1
ATOM 897 O O . GLU A 1 116 ? 8.979 7.220 3.675 1.00 91.62 116 GLU A O 1
ATOM 902 N N . ARG A 1 117 ? 11.144 7.774 3.600 1.00 92.69 117 ARG A N 1
ATOM 903 C CA . ARG A 1 117 ? 11.584 6.399 3.342 1.00 92.69 117 ARG A CA 1
ATOM 904 C C . ARG A 1 117 ? 11.401 5.573 4.610 1.00 92.69 117 ARG A C 1
ATOM 906 O O . ARG A 1 117 ? 11.886 5.970 5.662 1.00 92.69 117 ARG A O 1
ATOM 913 N N . ILE A 1 118 ? 10.756 4.416 4.501 1.00 93.31 118 ILE A N 1
ATOM 914 C CA . ILE A 1 118 ? 10.620 3.521 5.650 1.00 93.31 118 ILE A CA 1
ATOM 915 C C . ILE A 1 118 ? 11.888 2.679 5.812 1.00 93.31 118 ILE A C 1
ATOM 917 O O . ILE A 1 118 ? 12.365 2.067 4.854 1.00 93.31 118 ILE A O 1
ATOM 921 N N . ASP A 1 119 ? 12.394 2.614 7.040 1.00 86.69 119 ASP A N 1
ATOM 922 C CA . ASP A 1 119 ? 13.482 1.726 7.442 1.00 86.69 119 ASP A CA 1
ATOM 923 C C . ASP A 1 119 ? 12.929 0.692 8.436 1.00 86.69 119 ASP A C 1
ATOM 925 O O . ASP A 1 119 ? 13.014 0.843 9.654 1.00 86.69 119 ASP A O 1
ATOM 929 N N . GLY A 1 120 ? 12.304 -0.364 7.904 1.00 88.69 120 GLY A N 1
ATOM 930 C CA . GLY A 1 120 ? 11.689 -1.439 8.690 1.00 88.69 120 GLY A CA 1
ATOM 931 C C . GLY A 1 120 ? 10.161 -1.475 8.610 1.00 88.69 120 GLY A C 1
ATOM 932 O O . GLY A 1 120 ? 9.578 -1.103 7.594 1.00 88.69 120 GLY A O 1
ATOM 933 N N . GLU A 1 121 ? 9.526 -2.012 9.657 1.00 93.56 121 GLU A N 1
ATOM 934 C CA . GLU A 1 121 ? 8.066 -2.146 9.761 1.00 93.56 121 GLU A CA 1
ATOM 935 C C . GLU A 1 121 ? 7.471 -0.860 10.354 1.00 93.56 121 GLU A C 1
ATOM 937 O O . GLU A 1 121 ? 7.799 -0.492 11.481 1.00 93.56 121 GLU A O 1
ATOM 942 N N . VAL A 1 122 ? 6.597 -0.189 9.602 1.00 94.69 122 VAL A N 1
ATOM 943 C CA . VAL A 1 122 ? 5.943 1.073 9.987 1.00 94.69 122 VAL A CA 1
ATOM 944 C C . VAL A 1 122 ? 4.432 0.878 10.000 1.00 94.69 122 VAL A C 1
ATOM 946 O O . VAL A 1 122 ? 3.878 0.292 9.074 1.00 94.69 122 VAL A O 1
ATOM 949 N N . VAL A 1 123 ? 3.757 1.353 11.047 1.00 94.19 123 VAL A N 1
ATOM 950 C CA . VAL A 1 123 ? 2.290 1.300 11.156 1.00 94.19 123 VAL A CA 1
ATOM 951 C C . VAL A 1 123 ? 1.660 2.295 10.180 1.00 94.19 123 VAL A C 1
ATOM 953 O O . VAL A 1 123 ? 2.132 3.422 10.053 1.00 94.19 123 VAL A O 1
ATOM 956 N N . LEU A 1 124 ? 0.608 1.866 9.486 1.00 92.38 124 LEU A N 1
ATOM 957 C CA . LEU A 1 124 ? -0.151 2.691 8.555 1.00 92.38 124 LEU A CA 1
ATOM 958 C C . LEU A 1 124 ? -1.354 3.318 9.256 1.00 92.38 124 LEU A C 1
ATOM 960 O O . LEU A 1 124 ? -2.102 2.639 9.960 1.00 92.38 124 LEU A O 1
ATOM 964 N N . GLU A 1 125 ? -1.548 4.609 9.016 1.00 89.06 125 GLU A N 1
ATOM 965 C CA . GLU A 1 125 ? -2.727 5.356 9.447 1.00 89.06 125 GLU A CA 1
ATOM 966 C C . GLU A 1 125 ? -3.695 5.541 8.277 1.00 89.06 125 GLU A C 1
ATOM 968 O O . GLU A 1 125 ? -3.285 5.592 7.118 1.00 89.06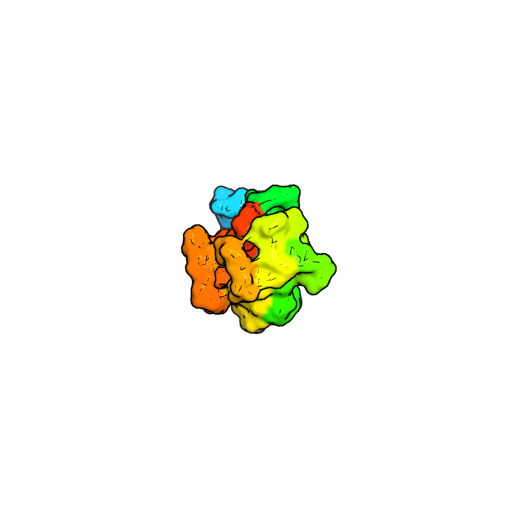 125 GLU A O 1
ATOM 973 N N . ASP A 1 126 ? -4.987 5.656 8.573 1.00 86.88 126 ASP A N 1
ATOM 974 C CA . ASP A 1 126 ? -6.016 5.920 7.564 1.00 86.88 126 ASP A CA 1
ATOM 975 C C . ASP A 1 126 ? -5.718 7.194 6.761 1.00 86.88 126 ASP A C 1
ATOM 977 O O . ASP A 1 126 ? -5.404 8.245 7.318 1.00 86.88 126 ASP A O 1
ATOM 981 N N . GLY A 1 127 ? -5.816 7.090 5.438 1.00 87.44 127 GLY A N 1
ATOM 982 C CA . GLY A 1 127 ? -5.516 8.163 4.496 1.00 87.44 127 GLY A CA 1
ATOM 983 C C . GLY A 1 127 ? -4.029 8.355 4.184 1.00 87.44 127 GLY A C 1
ATOM 984 O O . GLY A 1 127 ? -3.706 9.235 3.385 1.00 87.44 127 GLY A O 1
ATOM 985 N N . VAL A 1 128 ? -3.114 7.565 4.761 1.00 90.81 128 VAL A N 1
ATOM 986 C CA 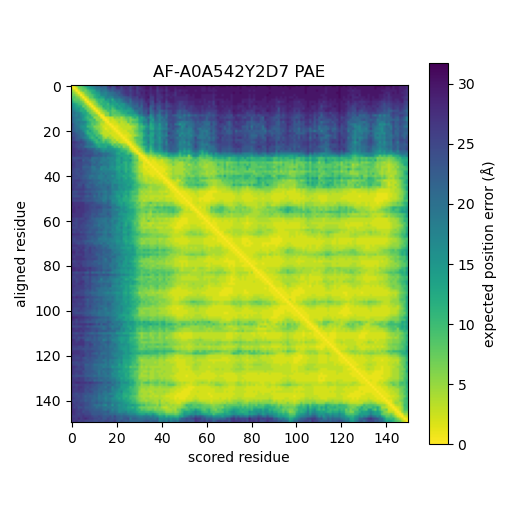. VAL A 1 128 ? -1.677 7.721 4.486 1.00 90.81 128 VAL A CA 1
ATOM 987 C C . VAL A 1 128 ? -1.323 7.306 3.054 1.00 90.81 128 VAL A C 1
ATOM 989 O O . VAL A 1 128 ? -1.851 6.331 2.511 1.00 90.81 128 VAL A O 1
ATOM 992 N N . GLU A 1 129 ? -0.395 8.041 2.436 1.00 93.31 129 GLU A N 1
ATOM 993 C CA . GLU A 1 129 ? 0.179 7.675 1.142 1.00 93.31 129 GLU A CA 1
ATOM 994 C C . GLU A 1 129 ? 1.342 6.694 1.332 1.00 93.31 129 GLU A C 1
ATOM 996 O O . GLU A 1 129 ? 2.301 6.989 2.043 1.00 93.31 129 GLU A O 1
ATOM 1001 N N . VAL A 1 130 ? 1.302 5.554 0.647 1.00 94.38 130 VAL A N 1
ATOM 1002 C CA . VAL A 1 130 ? 2.411 4.599 0.567 1.00 94.38 130 VAL A CA 1
ATOM 1003 C C . VAL A 1 130 ? 2.939 4.584 -0.859 1.00 94.38 130 VAL A C 1
ATOM 1005 O O . VAL A 1 130 ? 2.185 4.391 -1.810 1.00 94.38 130 VAL A O 1
ATOM 1008 N N . GLN A 1 131 ? 4.244 4.756 -1.033 1.00 94.00 131 GLN A N 1
ATOM 1009 C CA . GLN A 1 131 ? 4.903 4.692 -2.331 1.00 94.00 131 GLN A CA 1
ATOM 1010 C C . GLN A 1 131 ? 5.765 3.431 -2.441 1.00 94.00 131 GLN A C 1
ATOM 1012 O O . GLN A 1 131 ? 6.623 3.175 -1.598 1.00 94.00 131 GLN A O 1
ATOM 1017 N N . VAL A 1 132 ? 5.572 2.681 -3.527 1.00 93.19 132 VAL A N 1
ATOM 1018 C CA . VAL A 1 132 ? 6.303 1.446 -3.852 1.00 93.19 132 VAL A CA 1
ATOM 1019 C C . VAL A 1 132 ? 6.850 1.582 -5.274 1.00 93.19 132 VAL A C 1
ATOM 1021 O O . VAL A 1 132 ? 6.108 1.506 -6.258 1.00 93.19 132 VAL A O 1
ATOM 1024 N N . GLY A 1 133 ? 8.154 1.833 -5.412 1.00 89.88 133 GLY A N 1
ATOM 1025 C CA . GLY A 1 133 ? 8.739 2.213 -6.704 1.00 89.88 133 GLY A CA 1
ATOM 1026 C C . GLY A 1 133 ? 8.081 3.485 -7.258 1.00 89.88 133 GLY A C 1
ATOM 1027 O O . GLY A 1 133 ? 8.088 4.530 -6.602 1.00 89.88 133 GLY A O 1
ATOM 1028 N N . LYS A 1 134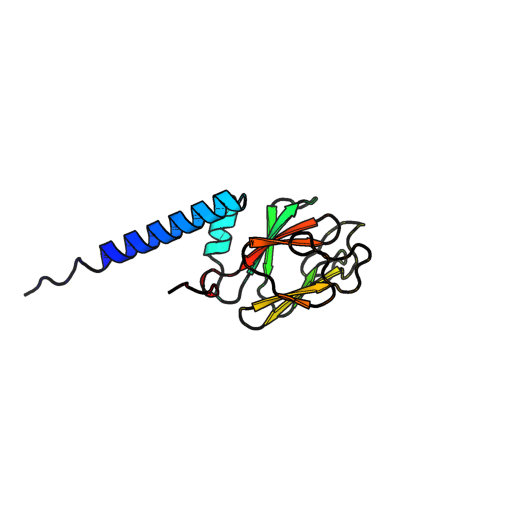 ? 7.501 3.404 -8.462 1.00 89.88 134 LYS A N 1
ATOM 1029 C CA . LYS A 1 134 ? 6.736 4.508 -9.073 1.00 89.88 134 LYS A CA 1
ATOM 1030 C C . LYS A 1 134 ? 5.250 4.552 -8.684 1.00 89.88 134 LYS A C 1
ATOM 1032 O O . LYS A 1 134 ? 4.570 5.513 -9.051 1.00 89.88 134 LYS A O 1
ATOM 1037 N N . PHE A 1 135 ? 4.740 3.525 -8.003 1.00 92.25 135 PHE A N 1
ATOM 1038 C CA . PHE A 1 135 ? 3.338 3.465 -7.598 1.00 92.25 135 PHE A CA 1
ATOM 1039 C C . PHE A 1 135 ? 3.111 4.257 -6.319 1.00 92.25 135 PHE A C 1
ATOM 1041 O O . PHE A 1 135 ? 3.931 4.186 -5.405 1.00 92.25 135 PHE A O 1
ATOM 1048 N N . ARG A 1 136 ? 1.984 4.965 -6.243 1.00 92.94 136 ARG A N 1
ATOM 1049 C CA . ARG A 1 136 ? 1.482 5.564 -5.001 1.00 92.94 136 ARG A CA 1
ATOM 1050 C C . ARG A 1 136 ? 0.112 5.010 -4.694 1.00 92.94 136 ARG A C 1
ATOM 1052 O O . ARG A 1 136 ? -0.762 5.007 -5.563 1.00 92.94 136 ARG A O 1
ATOM 1059 N N . PHE A 1 137 ? -0.052 4.591 -3.456 1.00 93.69 137 PHE A N 1
ATOM 1060 C CA . PHE A 1 137 ? -1.281 4.072 -2.899 1.00 93.69 137 PHE A CA 1
ATOM 1061 C C . PHE A 1 137 ? -1.748 5.008 -1.799 1.00 93.69 137 PHE A C 1
ATOM 1063 O O . PHE A 1 137 ? -0.922 5.529 -1.057 1.00 93.69 137 PHE A O 1
ATOM 1070 N N . THR A 1 138 ? -3.053 5.164 -1.651 1.00 92.81 138 THR A N 1
ATOM 1071 C CA . THR A 1 138 ? -3.640 5.657 -0.407 1.00 92.81 138 THR A CA 1
ATOM 1072 C C . THR A 1 138 ? -4.204 4.467 0.349 1.00 92.81 138 THR A C 1
ATOM 1074 O O . THR A 1 138 ? -4.909 3.637 -0.231 1.00 92.81 138 THR A O 1
ATOM 1077 N N . PHE A 1 139 ? -3.846 4.364 1.622 1.00 92.94 139 PHE A N 1
ATOM 1078 C CA . PHE A 1 139 ? -4.338 3.331 2.519 1.00 92.94 139 PHE A CA 1
ATOM 1079 C C . PHE A 1 139 ? -5.600 3.811 3.234 1.00 92.94 139 PHE A C 1
ATOM 1081 O O . PHE A 1 139 ? -5.619 4.911 3.775 1.00 92.94 139 PHE A O 1
ATOM 1088 N N . PHE A 1 140 ? -6.629 2.972 3.263 1.00 90.12 140 PHE A N 1
ATOM 1089 C CA . PHE A 1 140 ? -7.871 3.218 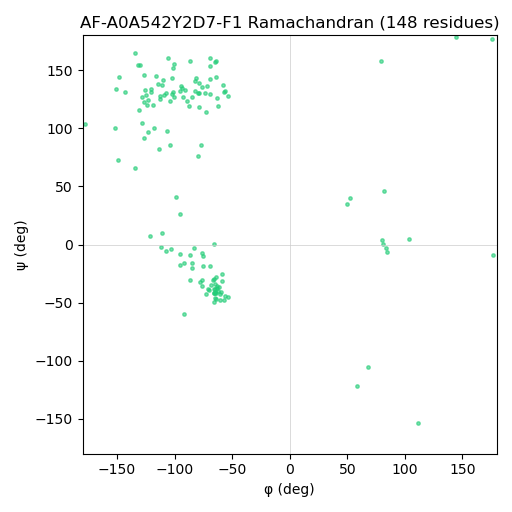3.985 1.00 90.12 140 PHE A CA 1
ATOM 1090 C C . PHE A 1 140 ? -8.163 2.046 4.909 1.00 90.12 140 PHE A C 1
ATOM 1092 O O . PHE A 1 140 ? -8.271 0.908 4.450 1.00 90.12 140 PHE A O 1
ATOM 1099 N N . ALA A 1 141 ? -8.295 2.311 6.202 1.00 88.50 141 ALA A N 1
ATOM 1100 C CA . ALA A 1 141 ? -8.688 1.284 7.161 1.00 88.50 141 ALA A CA 1
ATOM 1101 C C . ALA A 1 141 ? -10.217 1.185 7.243 1.00 88.50 141 ALA A C 1
ATOM 1103 O O . ALA A 1 141 ? -10.935 2.137 6.931 1.00 88.50 141 ALA A O 1
ATOM 1104 N N . SER A 1 142 ? -10.734 0.039 7.693 1.00 86.50 142 SER A N 1
ATOM 1105 C CA . SER A 1 142 ? -12.156 -0.071 8.010 1.00 86.50 142 SER A CA 1
ATOM 1106 C C . SER A 1 142 ? -12.545 0.973 9.056 1.00 86.50 142 SER A C 1
ATOM 1108 O O . SER A 1 142 ? -11.917 1.092 10.110 1.00 86.50 142 SER A O 1
ATOM 1110 N N . ARG A 1 143 ? -13.633 1.705 8.797 1.00 78.75 143 ARG A N 1
ATOM 1111 C CA . ARG A 1 143 ? -14.141 2.733 9.716 1.00 78.75 143 ARG A CA 1
ATOM 1112 C C . ARG A 1 143 ? -14.491 2.189 11.103 1.00 78.75 143 ARG A C 1
ATOM 1114 O O . ARG A 1 143 ? -14.461 2.954 12.056 1.00 78.75 143 ARG A O 1
ATOM 1121 N N . PHE A 1 144 ? -14.815 0.895 11.206 1.00 77.19 144 PHE A N 1
ATOM 1122 C CA . PHE A 1 144 ? -15.132 0.222 12.472 1.00 77.19 144 PHE A CA 1
ATOM 1123 C C . PHE A 1 144 ? -13.918 0.073 13.392 1.00 77.19 144 PHE A C 1
ATOM 1125 O O . PHE A 1 144 ? -14.078 -0.153 14.589 1.00 77.19 144 PHE A O 1
ATOM 1132 N N . ASP A 1 145 ? -12.719 0.189 12.828 1.00 77.81 145 ASP A N 1
ATOM 1133 C CA . ASP A 1 145 ? -11.461 0.002 13.537 1.00 77.81 145 ASP A CA 1
ATOM 1134 C C . ASP A 1 145 ? -10.778 1.337 13.872 1.00 77.81 145 ASP A C 1
ATOM 1136 O O . ASP A 1 145 ? -9.735 1.359 14.532 1.00 77.81 145 ASP A O 1
ATOM 1140 N N . LEU A 1 146 ? -11.353 2.459 13.424 1.00 73.75 146 LEU A N 1
ATOM 1141 C CA . LEU A 1 146 ? -10.815 3.787 13.679 1.00 73.75 146 LEU A CA 1
ATOM 1142 C C . LEU A 1 146 ? -11.158 4.255 15.101 1.00 73.75 146 LEU A C 1
ATOM 1144 O O . LEU A 1 146 ? -12.289 4.094 15.565 1.00 73.75 146 LEU A O 1
ATOM 1148 N N . PRO A 1 147 ? -10.218 4.903 15.811 1.00 62.19 147 PRO A N 1
ATOM 1149 C CA . PRO A 1 147 ? -10.490 5.431 17.140 1.00 62.19 147 PRO A CA 1
ATOM 1150 C C . PRO A 1 147 ? -11.596 6.496 17.079 1.00 62.19 147 PRO A C 1
ATOM 1152 O O . PRO A 1 147 ? -11.446 7.530 16.429 1.00 62.19 147 PRO A O 1
ATOM 1155 N N . GLY A 1 148 ? -12.707 6.248 17.780 1.00 57.97 148 GLY A N 1
ATOM 1156 C CA . GLY A 1 148 ? -13.838 7.178 17.882 1.00 57.97 148 GLY A CA 1
ATOM 1157 C C . GLY A 1 148 ? -15.072 6.828 17.043 1.00 57.97 148 GLY A C 1
ATOM 1158 O O . GLY A 1 148 ? -16.019 7.611 17.057 1.00 57.97 148 GLY A O 1
ATOM 1159 N N . SER A 1 149 ? -15.102 5.680 16.358 1.00 51.84 149 SER A N 1
ATOM 1160 C CA . SER A 1 149 ? -16.339 5.110 15.808 1.00 51.84 149 SER A CA 1
ATOM 1161 C C . SER A 1 149 ? -17.155 4.450 16.931 1.00 51.84 149 SER A C 1
ATOM 1163 O O . SER A 1 149 ? -17.003 3.257 17.203 1.00 51.84 149 SER A O 1
ATOM 1165 N N . PHE A 1 150 ? -17.966 5.242 17.633 1.00 42.47 150 PHE A N 1
ATOM 1166 C CA . PHE A 1 150 ? -18.985 4.775 18.579 1.00 42.47 150 PHE A CA 1
ATOM 1167 C C . PHE A 1 150 ? -20.348 5.315 18.172 1.00 42.47 150 PHE A C 1
ATOM 1169 O O . PHE A 1 150 ? -20.398 6.510 17.796 1.00 42.47 150 PHE A O 1
#

Organism: NCBI:txid55969

Mean predicted aligned error: 10.78 Å

Solvent-accessible surface area (backbone atoms only — not comparable to full-atom values): 8342 Å² total; per-residue (Å²): 141,89,89,89,82,72,75,73,63,61,54,54,54,52,50,52,51,50,50,52,50,51,51,50,53,49,26,73,76,62,80,51,51,71,71,55,50,54,51,48,73,67,39,54,74,52,25,32,40,36,34,26,76,34,54,96,58,57,71,41,73,46,79,43,76,54,58,65,42,37,31,11,40,27,91,85,26,77,41,65,39,98,42,91,59,34,31,53,60,19,36,35,38,35,41,60,75,68,49,41,28,42,27,52,61,77,33,88,71,46,34,25,48,75,87,41,75,56,90,47,79,42,79,63,54,74,69,38,41,37,32,51,44,76,32,30,28,36,34,39,54,13,60,75,62,42,94,84,66,123

Radius of gyration: 18.27 Å; Cα contacts (8 Å, |Δi|>4): 279; chains: 1; bounding box: 68×31×40 Å

Sequence (150 aa):
MSEKRNKDTEVRATEQFREDLNAMIRAQVTDLTIDELEAVQSLPSGAALLVVRRGPDLGARFLLDQDSTVAGRHPAADIFLDDVTVSRKHAEFKRRGTVFSVLDRGSLNGTYSNGERIDGEVVLEDGVEVQVGKFRFTFFASRFDLPGSF